Protein AF-A0A2S6RHF4-F1 (afdb_monomer)

Radius of gyration: 13.04 Å; Cα contacts (8 Å, |Δi|>4): 18; chains: 1; bounding box: 22×26×36 Å

Secondary structure (DSSP, 8-state):
---PPP-------HHHHHTTSS-HHHHHHHHHHHHHHTT---

Solvent-accessible surface area (backbone atoms only — not comparable to full-atom values): 2875 Å² total; per-residue (Å²): 139,89,77,88,87,87,85,84,75,82,70,94,42,68,69,29,51,74,71,55,78,42,44,70,71,61,58,52,44,52,56,51,53,50,37,61,74,70,60,66,86,123

pLDDT: mean 92.21, std 12.69, range [51.41, 98.62]

Mean predicted aligned error: 4.19 Å

Sequence (42 aa):
PSGPILIDSYHCSRLNTNTGRLTEAMFHQVFEDIREVLGSSD

Foldseek 3Di:
DDDDDDFDDPDPDPVCDVVVVDDPVNVVVSVVVVCVVVVVPD

Structure (mmCIF, N/CA/C/O backbone):
data_AF-A0A2S6RHF4-F1
#
_entry.id   AF-A0A2S6RHF4-F1
#
loop_
_atom_site.group_PDB
_atom_site.id
_atom_site.type_symbol
_atom_site.label_atom_id
_atom_site.label_alt_id
_atom_site.label_comp_id
_atom_site.label_asym_id
_atom_site.label_entity_id
_atom_site.label_seq_id
_atom_site.pdbx_PDB_ins_code
_atom_site.Cartn_x
_atom_site.Cartn_y
_atom_site.Cartn_z
_atom_site.occupancy
_atom_site.B_iso_or_equiv
_atom_site.auth_seq_id
_atom_site.auth_comp_id
_atom_site.auth_asym_id
_atom_site.auth_atom_id
_atom_site.pdbx_PDB_model_num
ATOM 1 N N . PRO A 1 1 ? 9.187 7.032 -26.496 1.00 52.16 1 PRO A N 1
ATOM 2 C CA . PRO A 1 1 ? 9.957 6.771 -25.257 1.00 52.16 1 PRO A CA 1
ATOM 3 C C . PRO A 1 1 ? 9.273 5.695 -24.400 1.00 52.16 1 PRO A C 1
ATOM 5 O O . PRO A 1 1 ? 8.079 5.808 -24.152 1.00 52.16 1 PRO A O 1
ATOM 8 N N . SER A 1 2 ? 10.013 4.672 -23.970 1.00 82.62 2 SER A N 1
ATOM 9 C CA . SER A 1 2 ? 9.553 3.677 -22.990 1.00 82.62 2 SER A CA 1
ATOM 10 C C . SER A 1 2 ? 10.364 3.840 -21.703 1.00 82.62 2 SER A C 1
ATOM 12 O O . SER A 1 2 ? 11.577 3.635 -21.714 1.00 82.62 2 SER A O 1
ATOM 14 N N . GLY A 1 3 ? 9.708 4.276 -20.627 1.00 88.06 3 GLY A N 1
ATOM 15 C CA . GLY A 1 3 ? 10.272 4.361 -19.276 1.00 88.06 3 GLY A CA 1
ATOM 16 C C . GLY A 1 3 ? 9.708 3.260 -18.368 1.00 88.06 3 GLY A C 1
ATOM 17 O O . GLY A 1 3 ? 8.821 2.525 -18.805 1.00 88.06 3 GLY A O 1
ATOM 18 N N . PRO A 1 4 ? 10.207 3.129 -17.126 1.00 91.56 4 PRO A N 1
ATOM 19 C CA . PRO A 1 4 ? 9.661 2.169 -16.171 1.00 91.56 4 PRO A CA 1
ATOM 20 C C . PRO A 1 4 ? 8.202 2.497 -15.831 1.00 91.56 4 PRO A C 1
ATOM 22 O O . PRO A 1 4 ? 7.798 3.662 -15.842 1.00 91.56 4 PRO A O 1
ATOM 25 N N . ILE A 1 5 ? 7.432 1.463 -15.500 1.00 93.44 5 ILE A N 1
ATOM 26 C CA . ILE A 1 5 ? 6.063 1.602 -14.998 1.00 93.44 5 ILE A CA 1
ATOM 27 C C . ILE A 1 5 ? 6.126 1.728 -13.472 1.00 93.44 5 ILE A C 1
ATOM 29 O O . ILE A 1 5 ? 6.824 0.960 -12.811 1.00 93.44 5 ILE A O 1
ATOM 33 N N . LEU A 1 6 ? 5.420 2.719 -12.924 1.00 95.06 6 LEU A N 1
ATOM 34 C CA . LEU A 1 6 ? 5.262 2.918 -11.485 1.00 95.06 6 LEU A CA 1
ATOM 35 C C . LEU A 1 6 ? 3.878 2.425 -11.067 1.00 95.06 6 LEU A C 1
ATOM 37 O O . LEU A 1 6 ? 2.879 2.848 -11.643 1.00 95.06 6 LEU A O 1
ATOM 41 N N . ILE A 1 7 ? 3.843 1.567 -10.054 1.00 96.31 7 ILE A N 1
ATOM 42 C CA . ILE A 1 7 ? 2.621 1.042 -9.443 1.00 96.31 7 ILE A CA 1
ATOM 43 C C . ILE A 1 7 ? 2.678 1.398 -7.958 1.00 96.31 7 ILE A C 1
ATOM 45 O O . ILE A 1 7 ? 3.738 1.283 -7.335 1.00 96.31 7 ILE A O 1
ATOM 49 N N . ASP A 1 8 ? 1.564 1.862 -7.399 1.00 96.69 8 ASP A N 1
ATOM 50 C CA . ASP A 1 8 ? 1.455 2.267 -6.003 1.00 96.69 8 ASP A CA 1
ATOM 51 C C . ASP A 1 8 ? 0.332 1.526 -5.261 1.00 96.69 8 ASP A C 1
ATOM 53 O O . ASP A 1 8 ? -0.445 0.757 -5.820 1.00 96.69 8 ASP A O 1
ATOM 57 N N . SER A 1 9 ? 0.310 1.705 -3.941 1.00 97.75 9 SER A N 1
ATOM 58 C CA . SER A 1 9 ? -0.698 1.149 -3.043 1.00 97.75 9 SER A CA 1
ATOM 59 C C . SER A 1 9 ? -0.886 2.095 -1.868 1.00 97.75 9 SER A C 1
ATOM 61 O O . SER A 1 9 ? 0.024 2.837 -1.482 1.00 97.75 9 SER A O 1
ATOM 63 N N . TYR A 1 10 ? -2.036 2.006 -1.203 1.00 98.12 10 TYR A N 1
ATOM 64 C CA . TYR A 1 10 ? -2.137 2.530 0.151 1.00 98.12 10 TYR A CA 1
ATOM 65 C C . TYR A 1 10 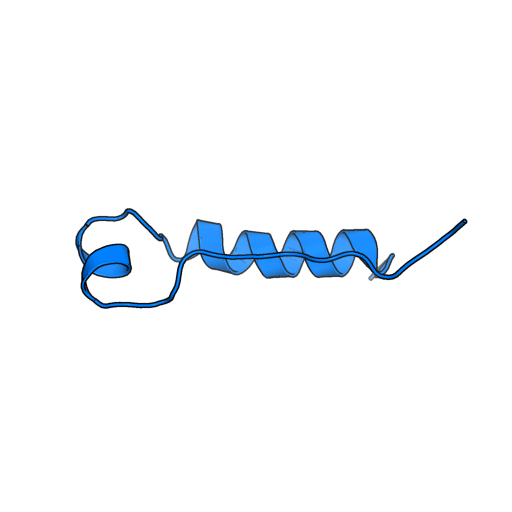? -1.112 1.854 1.069 1.00 98.12 10 TYR A C 1
ATOM 67 O O . TYR A 1 10 ? -0.849 0.656 0.972 1.00 98.12 10 TYR A O 1
ATOM 75 N N . HIS A 1 11 ? -0.562 2.627 2.007 1.00 97.56 11 HIS A N 1
ATOM 76 C CA . HIS A 1 11 ? 0.314 2.092 3.045 1.00 97.56 11 HIS A CA 1
ATOM 77 C C . HIS A 1 11 ? -0.459 1.136 3.967 1.00 97.56 11 HIS A C 1
ATOM 79 O O . HIS A 1 11 ? -1.573 1.460 4.395 1.00 97.56 11 HIS A O 1
ATOM 85 N N . CYS A 1 12 ? 0.165 0.025 4.363 1.00 97.75 12 CYS A N 1
ATOM 86 C CA . CYS A 1 12 ? -0.381 -0.991 5.274 1.00 97.75 12 CYS A CA 1
ATOM 87 C C . CYS A 1 12 ? -0.442 -0.515 6.743 1.00 97.75 12 CYS A C 1
ATOM 89 O O . CYS A 1 12 ? -0.003 -1.193 7.669 1.00 97.75 12 CYS A O 1
ATOM 91 N N . SER A 1 13 ? -0.948 0.698 6.972 1.00 98.38 13 SER A N 1
ATOM 92 C CA . SER A 1 13 ? -1.179 1.241 8.311 1.00 98.38 13 SER A CA 1
ATOM 93 C C . SER A 1 13 ? -2.398 0.589 8.961 1.00 98.38 13 SER A C 1
ATOM 95 O O . SER A 1 13 ? -3.357 0.241 8.273 1.00 98.38 13 SER A O 1
ATOM 97 N N . ARG A 1 14 ? -2.418 0.549 10.302 1.00 98.38 14 ARG A N 1
ATOM 98 C CA . ARG A 1 14 ? -3.594 0.106 11.075 1.00 98.38 14 ARG A CA 1
ATOM 99 C C . ARG A 1 14 ? -4.860 0.867 10.700 1.00 98.38 14 ARG A C 1
ATOM 101 O O . ARG A 1 14 ? -5.925 0.272 10.638 1.00 98.38 14 ARG A O 1
ATOM 108 N N . LEU A 1 15 ? -4.752 2.175 10.456 1.00 98.56 15 LEU A N 1
ATOM 109 C CA . LEU A 1 15 ? -5.897 2.982 10.040 1.00 98.56 15 LEU A CA 1
ATOM 110 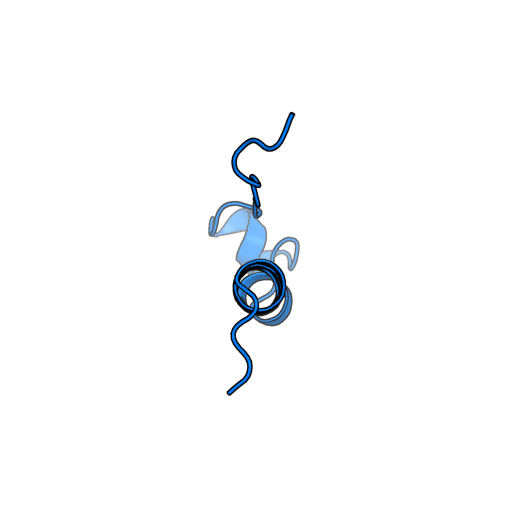C C . LEU A 1 15 ? -6.491 2.441 8.736 1.00 98.56 1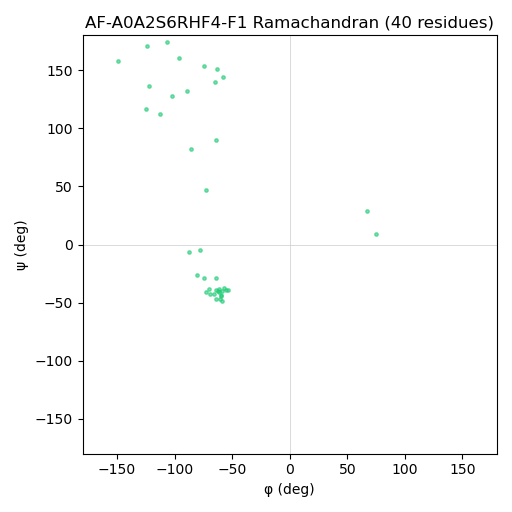5 LEU A C 1
ATOM 112 O O . LEU A 1 15 ? -7.697 2.226 8.663 1.00 98.56 15 LEU A O 1
ATOM 116 N N . ASN A 1 16 ? -5.652 2.183 7.731 1.00 98.62 16 ASN A N 1
ATOM 117 C CA . ASN A 1 16 ? -6.123 1.728 6.427 1.00 98.62 16 ASN A CA 1
ATOM 118 C C . ASN A 1 16 ? -6.691 0.307 6.479 1.00 98.62 16 ASN A C 1
ATOM 120 O O . ASN A 1 16 ? -7.756 0.074 5.913 1.00 98.62 16 ASN A O 1
ATOM 124 N N . THR A 1 17 ? -6.035 -0.613 7.190 1.00 98.38 17 THR A N 1
ATOM 125 C CA . THR A 1 17 ? -6.495 -2.005 7.282 1.00 98.38 17 THR A CA 1
ATOM 126 C C . THR A 1 17 ? -7.738 -2.146 8.161 1.00 98.38 17 THR A C 1
ATOM 128 O O . THR A 1 17 ? -8.668 -2.852 7.792 1.00 98.38 17 THR A O 1
ATOM 131 N N . ASN A 1 18 ? -7.816 -1.435 9.294 1.00 98.50 18 ASN A N 1
ATOM 132 C CA . ASN A 1 18 ? -8.947 -1.564 10.223 1.00 98.50 18 ASN A CA 1
ATOM 133 C C . ASN A 1 18 ? -10.223 -0.879 9.716 1.00 98.50 18 ASN A C 1
ATOM 135 O O . ASN A 1 18 ? -11.317 -1.298 10.079 1.00 98.50 18 ASN A O 1
ATOM 139 N N . THR A 1 19 ? -10.100 0.183 8.913 1.00 98.50 19 THR A N 1
ATOM 140 C CA . THR A 1 19 ? -11.263 0.875 8.321 1.00 98.50 19 THR A CA 1
ATOM 141 C C . THR A 1 19 ? -11.710 0.270 6.991 1.00 98.50 19 THR A C 1
ATOM 143 O O . THR A 1 19 ? -12.723 0.696 6.446 1.00 98.50 19 THR A O 1
ATOM 146 N N . GLY A 1 20 ? -10.958 -0.692 6.444 1.00 98.38 20 GLY A N 1
ATOM 147 C CA . GLY A 1 20 ? -11.209 -1.251 5.116 1.00 98.38 20 GLY A CA 1
ATOM 148 C C . GLY A 1 20 ? -10.798 -0.333 3.962 1.00 98.38 20 GLY A C 1
ATOM 149 O O . GLY A 1 20 ? -11.077 -0.649 2.810 1.00 98.38 20 GLY A O 1
ATOM 150 N N . ARG A 1 21 ? -10.104 0.782 4.236 1.00 98.38 21 ARG A N 1
ATOM 151 C CA . ARG A 1 21 ? -9.535 1.647 3.188 1.00 98.38 21 ARG A CA 1
ATOM 152 C C . ARG A 1 21 ? -8.461 0.931 2.367 1.00 98.38 21 ARG A C 1
ATOM 154 O O . ARG A 1 21 ? -8.278 1.249 1.198 1.00 98.38 21 ARG A O 1
ATOM 161 N N . LEU A 1 22 ? -7.765 -0.027 2.975 1.00 98.62 22 LEU A N 1
ATOM 162 C CA . LEU A 1 22 ? -6.971 -1.031 2.279 1.00 98.62 22 LEU A CA 1
ATOM 163 C C . LEU A 1 22 ? -7.444 -2.410 2.731 1.00 98.62 22 LEU A C 1
ATOM 165 O O . LEU A 1 22 ? -7.318 -2.751 3.906 1.00 98.62 22 LEU A O 1
ATOM 169 N N . THR A 1 23 ? -7.976 -3.190 1.796 1.00 98.56 23 THR A N 1
ATOM 170 C CA . THR A 1 23 ? -8.317 -4.596 2.029 1.00 98.56 23 THR A CA 1
ATOM 171 C C . THR A 1 23 ? -7.187 -5.503 1.550 1.00 98.56 23 THR A C 1
ATOM 173 O O . THR A 1 23 ? -6.360 -5.103 0.731 1.00 98.56 23 THR A O 1
ATOM 176 N N . GLU A 1 24 ? -7.160 -6.741 2.039 1.00 98.25 24 GLU A N 1
ATOM 177 C CA . GLU A 1 24 ? -6.178 -7.734 1.599 1.00 98.25 24 GLU A CA 1
ATOM 178 C C . GLU A 1 24 ? -6.284 -8.008 0.088 1.00 98.25 24 GLU A C 1
ATOM 180 O O . GLU A 1 24 ? -5.277 -7.992 -0.611 1.00 98.25 24 GLU A O 1
ATOM 185 N N . ALA A 1 25 ? -7.506 -8.156 -0.436 1.00 98.56 25 ALA A N 1
ATOM 186 C CA . ALA A 1 25 ? -7.751 -8.367 -1.865 1.00 98.56 25 ALA A CA 1
ATOM 187 C C . ALA A 1 25 ? -7.209 -7.218 -2.733 1.00 98.56 25 ALA A C 1
ATOM 189 O O . ALA A 1 25 ? -6.609 -7.465 -3.774 1.00 98.56 25 ALA A O 1
ATOM 190 N N . MET A 1 26 ? -7.358 -5.967 -2.282 1.00 98.25 26 MET A N 1
ATOM 191 C CA . MET A 1 26 ? -6.777 -4.809 -2.972 1.00 98.25 26 MET A CA 1
ATOM 192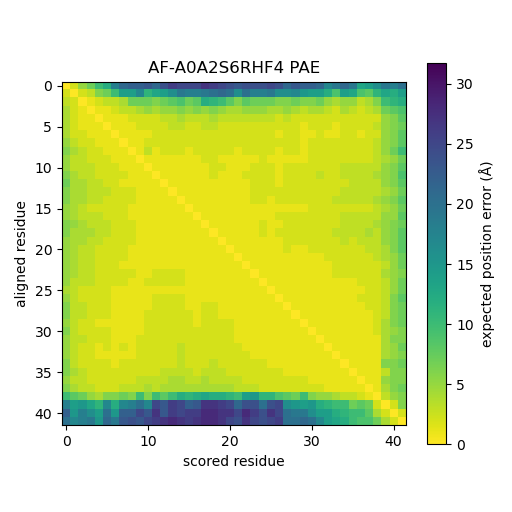 C C . MET A 1 26 ? -5.247 -4.861 -2.989 1.00 98.25 26 MET A C 1
ATOM 194 O O . MET A 1 26 ? -4.640 -4.503 -3.990 1.00 98.25 26 MET A O 1
ATOM 198 N N . PHE A 1 27 ? -4.618 -5.300 -1.895 1.00 98.38 27 PHE A N 1
ATOM 199 C CA . PHE A 1 27 ? -3.162 -5.414 -1.840 1.00 98.38 27 PHE A CA 1
ATOM 200 C C . PHE A 1 27 ? -2.642 -6.545 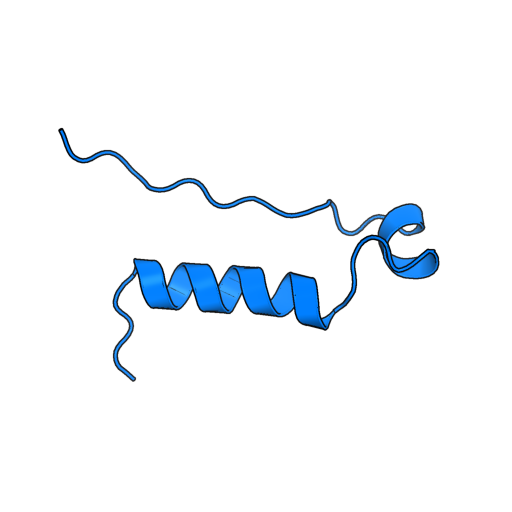-2.736 1.00 98.38 27 PHE A C 1
ATOM 202 O O . PHE A 1 27 ? -1.633 -6.364 -3.409 1.00 98.38 27 PHE A O 1
ATOM 209 N N . HIS A 1 28 ? -3.347 -7.679 -2.805 1.00 98.12 28 HIS A N 1
ATOM 210 C CA . HIS A 1 28 ? -3.021 -8.755 -3.750 1.00 98.12 28 HIS A CA 1
ATOM 211 C C . HIS A 1 28 ? -3.137 -8.295 -5.205 1.00 98.12 28 HIS A C 1
ATOM 213 O O . HIS A 1 28 ? -2.251 -8.604 -6.000 1.00 98.12 28 HIS A O 1
ATOM 219 N N . GLN A 1 29 ? -4.159 -7.497 -5.535 1.00 98.06 29 GLN A N 1
ATOM 220 C CA . GLN A 1 29 ? -4.355 -6.968 -6.888 1.00 98.06 29 GLN A CA 1
ATOM 221 C C . GLN A 1 29 ? -3.141 -6.172 -7.388 1.00 98.06 29 GLN A C 1
ATOM 223 O O . GLN A 1 29 ? -2.746 -6.339 -8.532 1.00 98.06 29 GLN A O 1
ATOM 228 N N . VAL A 1 30 ? -2.465 -5.410 -6.522 1.00 97.94 30 VAL A N 1
ATOM 229 C CA . VAL A 1 30 ? -1.232 -4.684 -6.884 1.00 97.94 30 VAL A CA 1
ATOM 230 C C . VAL A 1 30 ? -0.165 -5.627 -7.458 1.00 97.94 30 VAL A C 1
ATOM 232 O O . VAL A 1 30 ? 0.529 -5.281 -8.410 1.00 97.94 30 VAL A O 1
ATOM 235 N N . PHE A 1 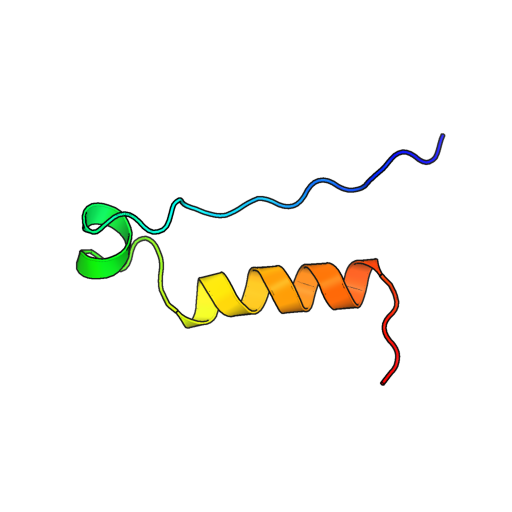31 ? -0.030 -6.838 -6.909 1.00 97.06 31 PHE A N 1
ATOM 236 C CA . PHE A 1 31 ? 0.932 -7.830 -7.402 1.00 97.06 31 PHE A CA 1
ATOM 237 C C . PHE A 1 31 ? 0.444 -8.598 -8.631 1.00 97.06 31 PHE A C 1
ATOM 239 O O . PHE A 1 31 ? 1.276 -9.101 -9.388 1.00 97.06 31 PHE A O 1
ATOM 246 N N . GLU A 1 32 ? -0.869 -8.736 -8.819 1.00 97.00 32 GLU A N 1
ATOM 247 C CA . GLU A 1 32 ? -1.440 -9.217 -10.084 1.00 97.00 32 GLU A CA 1
ATOM 248 C C . GLU A 1 32 ? -1.134 -8.218 -11.208 1.00 97.00 32 GLU A C 1
ATOM 250 O O . GLU A 1 32 ? -0.573 -8.603 -12.231 1.00 97.00 32 GLU A O 1
ATOM 255 N N . ASP A 1 33 ? -1.361 -6.925 -10.965 1.00 95.69 33 ASP A N 1
ATOM 256 C CA . ASP A 1 33 ? -1.100 -5.850 -11.927 1.00 95.69 33 ASP A CA 1
ATOM 257 C C . ASP A 1 33 ? 0.393 -5.786 -12.302 1.00 95.69 33 ASP A C 1
ATOM 259 O O . ASP A 1 33 ? 0.750 -5.636 -13.471 1.00 95.69 33 ASP A O 1
ATOM 263 N N . ILE A 1 34 ? 1.293 -5.963 -11.323 1.00 96.12 34 ILE A N 1
ATOM 264 C CA . ILE A 1 34 ? 2.739 -6.071 -11.577 1.00 96.12 34 ILE A CA 1
ATOM 265 C C . ILE A 1 34 ? 3.048 -7.261 -12.500 1.00 96.12 34 ILE A C 1
ATOM 267 O O . ILE A 1 34 ? 3.851 -7.118 -13.422 1.00 96.12 34 ILE A O 1
ATOM 271 N N . ARG A 1 35 ? 2.438 -8.431 -12.274 1.00 96.12 35 ARG A N 1
ATOM 272 C CA . ARG A 1 35 ? 2.667 -9.631 -13.101 1.00 96.12 35 ARG A CA 1
ATOM 273 C C . ARG A 1 35 ? 2.169 -9.449 -14.528 1.00 96.12 35 ARG A C 1
ATOM 275 O O . ARG A 1 35 ? 2.884 -9.811 -15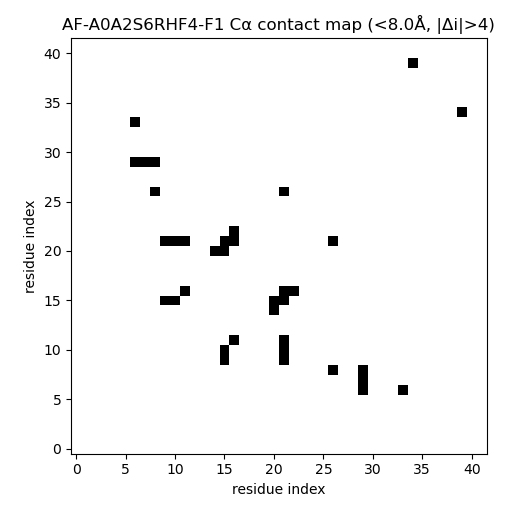.462 1.00 96.12 35 ARG A O 1
ATOM 282 N N . GLU A 1 36 ? 0.994 -8.849 -14.694 1.00 94.50 36 GLU A N 1
ATOM 283 C CA . GLU A 1 36 ? 0.433 -8.527 -16.007 1.00 94.50 36 GLU A CA 1
ATOM 284 C C . GLU A 1 36 ? 1.359 -7.578 -16.776 1.00 94.50 36 GLU A C 1
ATOM 286 O O . GLU A 1 36 ? 1.717 -7.840 -17.925 1.00 94.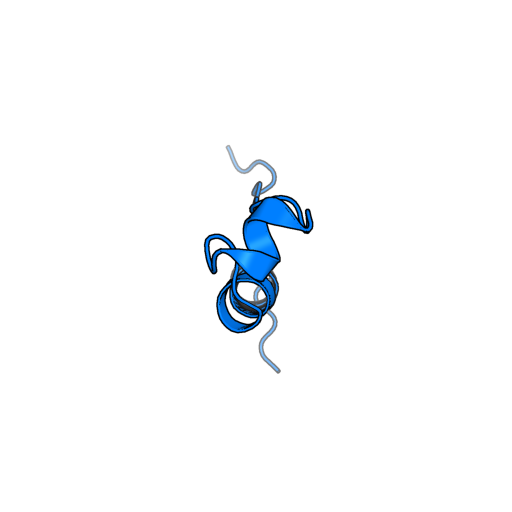50 36 GLU A O 1
ATOM 291 N N . VAL A 1 37 ? 1.837 -6.523 -16.110 1.00 93.12 37 VAL A N 1
ATOM 292 C CA . VAL A 1 37 ? 2.782 -5.559 -16.687 1.00 93.12 37 VAL A CA 1
ATOM 293 C C . VAL A 1 37 ? 4.107 -6.209 -17.093 1.00 93.12 37 VAL A C 1
ATOM 295 O O . VAL A 1 37 ? 4.680 -5.851 -18.123 1.00 93.12 37 VAL A O 1
ATOM 298 N N . LEU A 1 38 ? 4.610 -7.158 -16.302 1.00 92.50 38 LEU A N 1
ATOM 299 C CA . LEU A 1 38 ? 5.849 -7.875 -16.607 1.00 92.50 38 LEU A CA 1
ATOM 300 C C . LEU A 1 38 ? 5.668 -8.968 -17.672 1.00 92.50 38 LEU A C 1
ATOM 302 O O . LEU A 1 38 ? 6.661 -9.553 -18.105 1.00 92.50 38 LEU A O 1
ATOM 306 N N . GLY A 1 39 ? 4.436 -9.224 -18.122 1.00 85.06 39 GLY A N 1
ATOM 307 C CA . GLY A 1 39 ? 4.137 -10.242 -19.123 1.00 85.06 39 GLY A CA 1
ATOM 308 C C . GLY A 1 39 ? 4.391 -11.661 -18.622 1.00 85.06 39 GLY A C 1
ATOM 309 O O . GLY A 1 39 ? 4.722 -12.5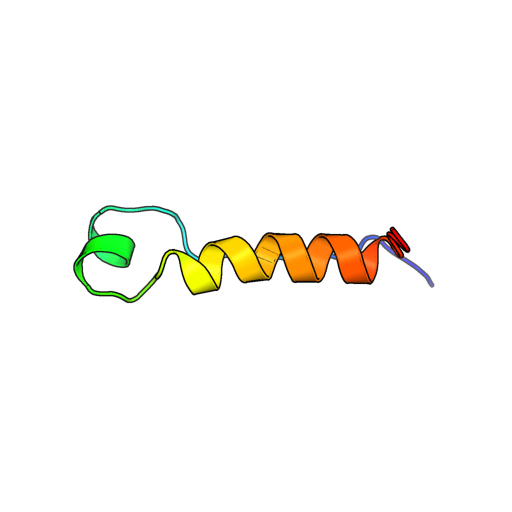33 -19.428 1.00 85.06 39 GLY A O 1
ATOM 310 N N . SER A 1 40 ? 4.271 -11.898 -17.310 1.00 64.12 40 SER A N 1
ATOM 311 C CA . SER A 1 40 ? 4.389 -13.232 -16.721 1.00 64.12 40 SER A CA 1
ATOM 312 C C . SER A 1 40 ? 3.246 -14.112 -17.234 1.00 64.12 40 SER A C 1
ATOM 314 O O . SER A 1 40 ? 2.153 -14.126 -16.682 1.00 64.12 40 SER A O 1
ATOM 316 N N . SER A 1 41 ? 3.503 -14.790 -18.353 1.00 52.25 41 SER A N 1
ATOM 317 C CA . SER A 1 41 ? 2.674 -15.857 -18.905 1.00 52.25 41 SER A CA 1
ATOM 318 C C . SER A 1 41 ? 3.095 -17.156 -18.229 1.00 52.25 41 SER A C 1
ATOM 320 O O . SER A 1 41 ? 3.916 -17.876 -18.786 1.00 52.25 41 SER A O 1
ATOM 322 N N . ASP A 1 42 ? 2.585 -17.414 -17.029 1.00 51.41 42 ASP A N 1
ATOM 323 C CA . ASP A 1 42 ? 2.640 -18.731 -16.382 1.00 51.41 42 ASP A CA 1
ATOM 324 C C . ASP A 1 42 ? 1.270 -19.062 -15.778 1.00 51.41 42 ASP A C 1
ATOM 326 O O . ASP A 1 42 ? 0.729 -18.208 -15.034 1.00 51.41 42 ASP A O 1
#